Protein AF-A0A3M3G0C5-F1 (afdb_monomer_lite)

InterPro domains:
  IPR012336 Thioredoxin-like fold [PF13098] (58-101)
  IPR036249 Thioredoxin-like superfamily [SSF52833] (33-110)

Secondary structure (DSSP, 8-state):
----------PPPPP------TT----TTS-SS-HHHHHHHHHHHHHHHHTTTT-EES--S-SSEEEEEE-TT-HHHHHHHHHHHHHTTTSEEEEEE--SSSHHHHHHHHHHHH-

pLDDT: mean 83.09, std 19.88, range [35.06, 98.06]

Organism: Pseudomonas savastanoi pv. glycinea (NCBI:txid318)

Structure (mmCIF, N/CA/C/O backbone):
data_AF-A0A3M3G0C5-F1
#
_entry.id   AF-A0A3M3G0C5-F1
#
loop_
_atom_site.group_PDB
_atom_site.id
_atom_site.type_symbol
_atom_site.label_atom_id
_atom_site.label_alt_id
_atom_site.label_comp_id
_atom_site.label_asym_id
_atom_site.label_entity_id
_atom_site.label_seq_id
_atom_site.pdbx_PDB_ins_code
_atom_site.Cartn_x
_atom_site.Cartn_y
_atom_site.Cartn_z
_atom_site.occupancy
_atom_site.B_iso_or_equiv
_atom_site.auth_seq_id
_atom_site.auth_comp_id
_atom_site.auth_asym_id
_atom_site.auth_atom_id
_atom_site.pdbx_PDB_model_num
ATOM 1 N N . PRO A 1 1 ? 86.469 -28.648 -9.420 1.00 37.12 1 PRO A N 1
ATOM 2 C CA . PRO A 1 1 ? 85.648 -27.423 -9.231 1.00 37.12 1 PRO A CA 1
ATOM 3 C C . PRO A 1 1 ? 84.226 -27.808 -8.781 1.00 37.12 1 PRO A C 1
ATOM 5 O O . PRO A 1 1 ? 83.648 -28.704 -9.379 1.00 37.12 1 PRO A O 1
ATOM 8 N N . LYS A 1 2 ? 83.766 -27.224 -7.664 1.00 35.06 2 LYS A N 1
ATOM 9 C CA . LYS A 1 2 ? 82.508 -27.462 -6.906 1.00 35.06 2 LYS A CA 1
ATOM 10 C C . LYS A 1 2 ? 81.218 -27.101 -7.709 1.00 35.06 2 LYS A C 1
ATOM 12 O O . LYS A 1 2 ? 81.383 -26.481 -8.754 1.00 35.06 2 LYS A O 1
ATOM 17 N N . PRO A 1 3 ? 79.993 -27.154 -7.126 1.00 52.81 3 PRO A N 1
ATOM 18 C CA . PRO A 1 3 ? 79.207 -28.249 -6.502 1.00 52.81 3 PRO A CA 1
ATOM 19 C C . PRO A 1 3 ? 77.711 -28.202 -6.968 1.00 52.81 3 PRO A C 1
ATOM 21 O O . PRO A 1 3 ? 77.397 -27.390 -7.820 1.00 52.81 3 PRO A O 1
ATOM 24 N N . ASP A 1 4 ? 76.798 -29.025 -6.419 1.00 36.88 4 ASP A N 1
ATOM 25 C CA . ASP A 1 4 ? 75.402 -28.667 -6.004 1.00 36.88 4 ASP A CA 1
ATOM 26 C C . ASP A 1 4 ? 74.630 -29.956 -5.634 1.00 36.88 4 ASP A C 1
ATOM 28 O O . ASP A 1 4 ? 74.510 -30.871 -6.442 1.00 36.88 4 ASP A O 1
ATOM 32 N N . LEU A 1 5 ? 74.379 -30.262 -4.358 1.00 42.97 5 LEU A N 1
ATOM 33 C CA . LEU A 1 5 ? 73.340 -29.776 -3.431 1.00 42.97 5 LEU A CA 1
ATOM 34 C C . LEU A 1 5 ? 71.914 -30.289 -3.731 1.00 42.97 5 LEU A C 1
ATOM 36 O O . LEU A 1 5 ? 71.348 -30.138 -4.805 1.00 42.97 5 LEU A O 1
ATOM 40 N N . ALA A 1 6 ? 71.367 -30.939 -2.705 1.00 45.69 6 ALA A N 1
ATOM 41 C CA . ALA A 1 6 ? 70.144 -31.725 -2.659 1.00 45.69 6 ALA A CA 1
ATOM 42 C C . ALA A 1 6 ? 68.844 -30.941 -2.900 1.00 45.69 6 ALA A C 1
ATOM 44 O O . ALA A 1 6 ? 68.738 -29.768 -2.545 1.00 45.69 6 ALA A O 1
ATOM 45 N N . LYS A 1 7 ? 67.776 -31.653 -3.293 1.00 41.28 7 LYS A N 1
ATOM 46 C CA . LYS A 1 7 ? 66.419 -31.248 -2.904 1.00 41.28 7 LYS A CA 1
ATOM 47 C C . LYS A 1 7 ? 65.489 -32.439 -2.662 1.00 41.28 7 LYS A C 1
ATOM 49 O O . LYS A 1 7 ? 65.156 -33.198 -3.563 1.00 41.28 7 LYS A O 1
ATOM 54 N N . ARG A 1 8 ? 65.119 -32.580 -1.386 1.00 39.62 8 ARG A N 1
ATOM 55 C CA . ARG A 1 8 ? 64.080 -33.462 -0.842 1.00 39.62 8 ARG A CA 1
ATOM 56 C C . ARG A 1 8 ? 62.690 -33.002 -1.298 1.00 39.62 8 ARG A C 1
ATOM 58 O O . ARG A 1 8 ? 62.448 -31.805 -1.427 1.00 39.62 8 ARG A O 1
ATOM 65 N N . SER A 1 9 ? 61.797 -33.972 -1.470 1.00 40.22 9 SER A N 1
ATOM 66 C CA . SER A 1 9 ? 60.370 -33.819 -1.761 1.00 40.22 9 SER A CA 1
ATOM 67 C C . SER A 1 9 ? 59.621 -33.008 -0.697 1.00 40.22 9 SER A C 1
ATOM 69 O O . SER A 1 9 ? 59.866 -33.178 0.498 1.00 40.22 9 SER A O 1
ATOM 71 N N . ALA A 1 10 ? 58.651 -32.202 -1.132 1.00 47.53 10 ALA A N 1
ATOM 72 C CA . ALA A 1 10 ? 57.596 -31.631 -0.294 1.00 47.53 10 ALA A CA 1
ATOM 73 C C . ALA A 1 10 ? 56.221 -32.040 -0.872 1.00 47.53 10 ALA A C 1
ATOM 75 O O . ALA A 1 10 ? 56.069 -31.999 -2.096 1.00 47.53 10 ALA A O 1
ATOM 76 N N . PRO A 1 11 ? 55.231 -32.440 -0.050 1.00 44.25 11 PRO A N 1
ATOM 77 C CA . PRO A 1 11 ? 53.860 -32.650 -0.510 1.00 44.25 11 PRO A CA 1
ATOM 78 C C . PRO A 1 11 ? 53.171 -31.312 -0.823 1.00 44.25 11 PRO A C 1
ATOM 80 O O . PRO A 1 11 ? 53.408 -30.309 -0.149 1.00 44.25 11 PRO A O 1
ATOM 83 N N . ALA A 1 12 ? 52.326 -31.313 -1.85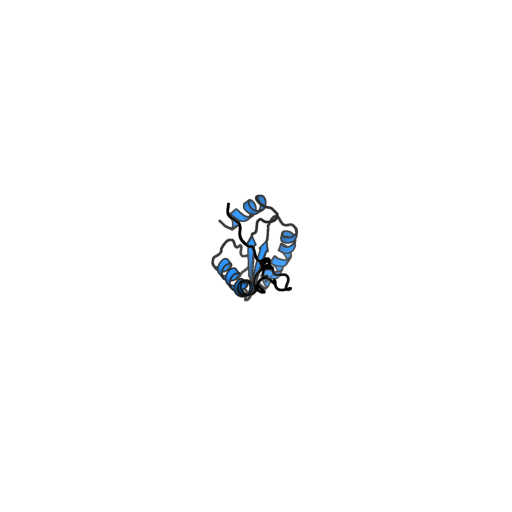4 1.00 51.19 12 ALA A N 1
ATOM 84 C CA . ALA A 1 12 ? 51.557 -30.159 -2.320 1.00 51.19 12 ALA A CA 1
ATOM 85 C C . ALA A 1 12 ? 50.556 -29.643 -1.258 1.00 51.19 12 ALA A C 1
ATOM 87 O O . ALA A 1 12 ? 50.077 -30.432 -0.439 1.00 51.19 12 ALA A O 1
ATOM 88 N N . PRO A 1 13 ? 50.212 -28.339 -1.264 1.00 44.91 13 PRO A N 1
ATOM 89 C CA . PRO A 1 13 ? 49.255 -27.773 -0.322 1.00 44.91 13 PRO A CA 1
ATOM 90 C C . PRO A 1 13 ? 47.841 -28.281 -0.628 1.00 44.91 13 PRO A C 1
ATOM 92 O O . PRO A 1 13 ? 47.399 -28.282 -1.775 1.00 44.91 13 PRO A O 1
ATOM 95 N N . ILE A 1 14 ? 47.134 -28.705 0.418 1.00 47.19 14 ILE A N 1
ATOM 96 C CA . ILE A 1 14 ? 45.714 -29.060 0.367 1.00 47.19 14 ILE A CA 1
ATOM 97 C C . ILE A 1 14 ? 44.945 -27.773 0.057 1.00 47.19 14 ILE A C 1
ATOM 99 O O . ILE A 1 14 ? 45.023 -26.805 0.814 1.00 47.19 14 ILE A O 1
ATOM 103 N N . ALA A 1 15 ? 44.250 -27.748 -1.078 1.00 50.12 15 ALA A N 1
ATOM 104 C CA . ALA A 1 15 ? 43.368 -26.653 -1.445 1.00 50.12 15 ALA A CA 1
ATOM 105 C C . ALA A 1 15 ? 42.246 -26.536 -0.405 1.00 50.12 15 ALA A C 1
ATOM 107 O O . ALA A 1 15 ? 41.538 -27.503 -0.127 1.00 50.12 15 ALA A O 1
ATOM 108 N N . SER A 1 16 ? 42.099 -25.352 0.182 1.00 52.19 16 SER A N 1
ATOM 109 C CA . SER A 1 16 ? 40.985 -25.020 1.061 1.00 52.19 16 SER A CA 1
ATOM 110 C C . SER A 1 16 ? 39.693 -25.010 0.243 1.00 52.19 16 SER A C 1
ATOM 112 O O . SER A 1 16 ? 39.458 -24.077 -0.525 1.00 52.19 16 SER A O 1
ATOM 114 N N . GLU A 1 17 ? 38.853 -26.033 0.388 1.00 54.19 17 GLU A N 1
ATOM 115 C CA . GLU A 1 17 ? 37.468 -25.962 -0.081 1.00 54.19 17 GLU A CA 1
ATOM 116 C C . GLU A 1 17 ? 36.753 -24.780 0.600 1.00 54.19 17 GLU A C 1
ATOM 118 O O . GLU A 1 17 ? 36.975 -24.531 1.795 1.00 54.19 17 GLU A O 1
ATOM 123 N N . PRO A 1 18 ? 35.887 -24.035 -0.111 1.00 47.84 18 PRO A N 1
ATOM 124 C CA . PRO A 1 18 ? 35.058 -23.023 0.519 1.00 47.84 18 PRO A CA 1
ATOM 125 C C . PRO A 1 18 ? 34.134 -23.713 1.525 1.00 47.84 18 PRO A C 1
ATOM 127 O O . PRO A 1 18 ? 33.212 -24.433 1.148 1.00 47.84 18 PRO A O 1
ATOM 130 N N . ARG A 1 19 ? 34.365 -23.488 2.822 1.00 51.81 19 ARG A N 1
ATOM 131 C CA . ARG A 1 19 ? 33.378 -23.804 3.856 1.00 51.81 19 ARG A CA 1
ATOM 132 C C . ARG A 1 19 ? 32.174 -22.898 3.624 1.00 51.81 19 ARG A C 1
ATOM 134 O O . ARG A 1 19 ? 32.165 -21.760 4.086 1.00 51.81 19 ARG A O 1
ATOM 141 N N . GLN A 1 20 ? 31.181 -23.390 2.889 1.00 52.78 20 GLN A N 1
ATOM 142 C CA . GLN A 1 20 ? 29.855 -22.787 2.887 1.00 52.78 20 GLN A CA 1
ATOM 143 C C . GLN A 1 20 ? 29.362 -22.788 4.334 1.00 52.78 20 GLN A C 1
ATOM 145 O O . GLN A 1 20 ? 29.209 -23.836 4.964 1.00 52.78 20 GLN A O 1
ATOM 150 N N . SER A 1 21 ? 29.232 -21.589 4.895 1.00 51.28 21 SER A N 1
ATOM 151 C CA . SER A 1 21 ? 28.745 -21.399 6.251 1.00 51.28 21 SER A CA 1
ATOM 152 C C . SER A 1 21 ? 27.275 -21.814 6.279 1.00 51.28 21 SER A C 1
ATOM 154 O O . SER A 1 21 ? 26.492 -21.376 5.442 1.00 51.28 21 SER A O 1
ATOM 156 N N . ALA A 1 22 ? 26.877 -22.638 7.248 1.00 53.88 22 ALA A N 1
ATOM 157 C CA . ALA A 1 22 ? 25.506 -23.139 7.403 1.00 53.88 22 ALA A CA 1
ATOM 158 C C . ALA A 1 22 ? 24.448 -22.040 7.684 1.00 53.88 22 ALA A C 1
ATOM 160 O O . ALA A 1 22 ? 23.292 -22.352 7.954 1.00 53.88 22 ALA A O 1
ATOM 161 N N . ALA A 1 23 ? 24.836 -20.763 7.629 1.00 57.31 23 ALA A N 1
ATOM 162 C CA . ALA A 1 23 ? 23.966 -19.602 7.774 1.00 57.31 23 ALA A CA 1
ATOM 163 C C . ALA A 1 23 ? 23.226 -19.212 6.476 1.00 57.31 23 ALA A C 1
ATOM 165 O O . ALA A 1 23 ? 22.280 -18.435 6.549 1.00 57.31 23 ALA A O 1
ATOM 166 N N . ASP A 1 24 ? 23.612 -19.759 5.317 1.00 56.47 24 ASP A N 1
ATOM 167 C CA . ASP A 1 24 ? 23.056 -19.362 4.010 1.00 56.47 24 ASP A CA 1
ATOM 168 C C . ASP A 1 24 ? 21.937 -20.279 3.482 1.00 56.47 24 ASP A C 1
ATOM 170 O O . ASP A 1 24 ? 21.485 -20.128 2.345 1.00 56.47 24 ASP A O 1
ATOM 174 N N . VAL A 1 25 ? 21.439 -21.226 4.284 1.00 60.53 25 VAL A N 1
ATOM 175 C CA . VAL A 1 25 ? 20.266 -22.017 3.885 1.00 60.53 25 VAL A CA 1
ATOM 176 C C . VAL A 1 25 ? 19.014 -21.182 4.138 1.00 60.53 25 VAL A C 1
ATOM 178 O O . VAL A 1 25 ? 18.485 -21.140 5.251 1.00 60.53 25 VAL A O 1
ATOM 181 N N . ALA A 1 26 ? 18.551 -20.488 3.096 1.00 62.50 26 ALA A N 1
ATOM 182 C CA . ALA A 1 26 ? 17.254 -19.824 3.108 1.00 62.50 26 ALA A CA 1
ATOM 183 C C . ALA A 1 26 ? 16.171 -20.837 3.537 1.00 62.50 26 ALA A C 1
ATOM 185 O O . ALA A 1 26 ? 16.147 -21.956 3.018 1.00 62.50 26 ALA A O 1
ATOM 186 N N . PRO A 1 27 ? 15.302 -20.500 4.504 1.00 62.69 27 PRO A N 1
ATOM 187 C CA . PRO A 1 27 ? 14.244 -21.408 4.920 1.00 62.69 27 PRO A CA 1
ATOM 188 C C . PRO A 1 27 ? 13.300 -21.715 3.746 1.00 62.69 27 PRO A C 1
ATOM 190 O O . PRO A 1 27 ? 12.946 -20.823 2.979 1.00 62.69 27 PRO A O 1
ATOM 193 N N . ASP A 1 28 ? 12.863 -22.973 3.640 1.00 70.31 28 ASP A N 1
ATOM 194 C CA . ASP A 1 28 ? 11.925 -23.488 2.621 1.00 70.31 28 ASP A CA 1
ATOM 195 C C . ASP A 1 28 ? 10.473 -23.006 2.840 1.00 70.31 28 ASP A C 1
ATOM 197 O O . ASP A 1 28 ? 9.500 -23.741 2.722 1.00 70.31 28 ASP A O 1
ATOM 201 N N . ASP A 1 29 ? 10.309 -21.756 3.263 1.00 77.31 29 ASP A N 1
ATOM 202 C CA . ASP A 1 29 ? 9.011 -21.117 3.481 1.00 77.31 29 ASP A CA 1
ATOM 203 C C . ASP A 1 29 ? 8.689 -20.076 2.402 1.00 77.31 29 ASP A C 1
ATOM 205 O O . ASP A 1 29 ? 7.739 -19.303 2.537 1.00 77.31 29 ASP A O 1
ATOM 209 N N . GLY A 1 30 ? 9.474 -20.063 1.320 1.00 81.69 30 GLY A N 1
ATOM 210 C CA . GLY A 1 30 ? 9.288 -19.187 0.166 1.00 81.69 30 GLY A CA 1
ATOM 211 C C . GLY A 1 30 ? 9.681 -17.727 0.409 1.00 81.69 30 GLY A C 1
ATOM 212 O O . GLY A 1 30 ? 9.513 -16.900 -0.488 1.00 81.69 30 GLY A O 1
ATOM 213 N N . TRP A 1 31 ? 10.217 -17.386 1.586 1.00 82.88 31 TRP A N 1
ATOM 214 C CA . TRP A 1 31 ? 10.698 -16.039 1.873 1.00 82.88 31 TRP A CA 1
ATOM 215 C C . TRP A 1 31 ? 12.193 -15.903 1.602 1.00 82.88 31 TRP A C 1
ATOM 217 O O . TRP A 1 31 ? 13.022 -16.600 2.177 1.00 82.88 31 TRP A O 1
ATOM 227 N N . THR A 1 32 ? 12.553 -14.887 0.823 1.00 85.75 32 THR A N 1
ATOM 228 C CA . THR A 1 32 ? 13.951 -14.486 0.599 1.00 85.75 32 THR A CA 1
ATOM 229 C C . THR A 1 32 ? 14.563 -13.719 1.779 1.00 85.75 32 THR A C 1
ATOM 231 O O . THR A 1 32 ? 15.747 -13.396 1.756 1.00 85.75 32 THR A O 1
ATOM 234 N N . LEU A 1 33 ? 13.774 -13.408 2.817 1.00 84.75 33 LEU A N 1
ATOM 235 C CA . LEU A 1 33 ? 14.203 -12.626 3.980 1.00 84.75 33 LEU A CA 1
ATOM 236 C C . LEU A 1 33 ? 14.584 -13.520 5.179 1.00 84.75 33 LEU A C 1
ATOM 238 O O . LEU A 1 33 ? 13.817 -14.433 5.519 1.00 84.75 33 LEU A O 1
ATOM 242 N N . PRO A 1 34 ? 15.680 -13.203 5.907 1.00 90.12 34 PRO A N 1
ATOM 243 C CA . PRO A 1 34 ? 16.032 -13.876 7.159 1.00 90.12 34 PRO A CA 1
ATOM 244 C C . PRO A 1 34 ? 14.882 -13.865 8.176 1.00 90.12 34 PRO A C 1
ATOM 246 O O . PRO A 1 34 ? 14.077 -12.924 8.216 1.00 90.12 34 PRO A O 1
ATOM 249 N N . ARG A 1 35 ? 14.793 -14.903 9.017 1.00 88.81 35 ARG A N 1
ATOM 250 C CA . ARG A 1 35 ? 13.698 -15.068 9.998 1.00 88.81 35 ARG A CA 1
ATOM 251 C C . ARG A 1 35 ? 13.616 -13.890 10.966 1.00 88.81 35 ARG A C 1
ATOM 253 O O . ARG A 1 35 ? 12.524 -13.422 11.278 1.00 88.81 35 ARG A O 1
ATOM 260 N N . GLU A 1 36 ? 14.762 -13.374 11.379 1.00 90.12 36 GLU A N 1
ATOM 261 C CA . GLU A 1 36 ? 14.914 -12.253 12.305 1.00 90.12 36 GLU A CA 1
ATOM 262 C C . GLU A 1 36 ? 14.333 -10.974 11.693 1.00 90.12 36 GLU A C 1
ATOM 264 O O . GLU A 1 36 ? 13.630 -10.210 12.354 1.00 90.12 36 GLU A O 1
ATOM 269 N N . VAL A 1 37 ? 14.554 -10.768 10.391 1.00 89.44 37 VAL A N 1
ATOM 270 C CA . VAL A 1 37 ? 13.979 -9.634 9.660 1.00 89.44 37 VAL A CA 1
ATOM 271 C C . VAL A 1 37 ? 12.463 -9.783 9.576 1.00 89.44 37 VAL A C 1
ATOM 273 O O . VAL A 1 37 ? 11.746 -8.826 9.882 1.00 89.44 37 VAL A O 1
ATOM 276 N N . ARG A 1 38 ? 11.969 -10.978 9.232 1.00 89.88 38 ARG A N 1
ATOM 277 C CA . ARG A 1 38 ? 10.530 -11.263 9.120 1.00 89.88 38 ARG A CA 1
ATOM 278 C C . ARG A 1 38 ? 9.782 -11.083 10.435 1.00 89.88 38 ARG A C 1
ATOM 280 O O . ARG A 1 38 ? 8.708 -10.491 10.426 1.00 89.88 38 ARG A O 1
ATOM 287 N N . ALA A 1 39 ? 10.369 -11.497 11.556 1.00 92.00 39 ALA A N 1
ATOM 288 C CA . ALA A 1 39 ? 9.776 -11.314 12.882 1.00 92.00 39 ALA A CA 1
ATOM 289 C C . ALA A 1 39 ? 9.505 -9.832 13.207 1.00 92.00 39 ALA A C 1
ATOM 291 O O . ALA A 1 39 ? 8.532 -9.508 13.880 1.00 92.00 39 ALA A O 1
ATOM 292 N N . THR A 1 40 ? 10.334 -8.921 12.686 1.00 94.62 40 THR A N 1
ATOM 293 C CA . THR A 1 40 ? 10.178 -7.470 12.899 1.00 94.62 40 THR A CA 1
ATOM 294 C C . THR A 1 40 ? 9.298 -6.769 11.862 1.00 94.62 40 THR A C 1
ATOM 296 O O . THR A 1 40 ? 8.976 -5.591 12.033 1.00 94.62 40 THR A O 1
ATOM 299 N N . LEU A 1 41 ? 8.918 -7.449 10.775 1.00 92.50 41 LEU A N 1
ATOM 300 C CA . LEU A 1 41 ? 8.227 -6.830 9.643 1.00 92.50 41 LEU A CA 1
ATOM 301 C C . LEU A 1 41 ? 6.874 -6.202 10.026 1.00 92.50 41 LEU A C 1
ATOM 303 O O . LEU A 1 41 ? 6.673 -5.044 9.660 1.00 92.50 41 LEU A O 1
ATOM 307 N N . PRO A 1 42 ? 5.985 -6.860 10.803 1.00 93.06 42 PRO A N 1
ATOM 308 C CA . PRO A 1 42 ? 4.705 -6.258 11.182 1.00 93.06 42 PRO A CA 1
ATOM 309 C C . PRO A 1 42 ? 4.868 -4.913 11.899 1.00 93.06 42 PRO A C 1
ATOM 311 O O . PRO A 1 42 ? 4.178 -3.950 11.567 1.00 93.06 42 PRO A O 1
ATOM 314 N N . GLN A 1 43 ? 5.836 -4.816 12.817 1.00 95.75 43 GLN A N 1
ATOM 315 C CA . GLN A 1 43 ? 6.105 -3.575 13.542 1.00 95.75 43 GLN A CA 1
ATOM 316 C C . GLN A 1 43 ? 6.656 -2.483 12.619 1.00 95.75 43 GLN A C 1
ATOM 318 O O . GLN A 1 43 ? 6.286 -1.319 12.746 1.00 95.75 43 GLN A O 1
ATOM 323 N N . LYS A 1 44 ? 7.532 -2.838 11.671 1.00 95.00 44 LYS A N 1
ATOM 324 C CA . LYS A 1 44 ? 8.079 -1.877 10.701 1.00 95.00 44 LYS A CA 1
ATOM 325 C C . LYS A 1 44 ? 6.992 -1.306 9.793 1.00 95.00 44 LYS A C 1
ATOM 327 O O . LYS A 1 44 ? 6.971 -0.096 9.586 1.00 95.00 44 LYS A O 1
ATOM 332 N N . LEU A 1 45 ? 6.092 -2.156 9.297 1.00 95.75 45 LEU A N 1
ATOM 333 C CA . LEU A 1 45 ? 4.954 -1.728 8.479 1.00 95.75 45 LEU A CA 1
ATOM 334 C C . LEU A 1 45 ? 4.021 -0.813 9.272 1.00 95.75 45 LEU A C 1
ATOM 336 O O . LEU A 1 45 ? 3.664 0.256 8.785 1.00 95.75 45 LEU A O 1
ATOM 340 N N . HIS A 1 46 ? 3.711 -1.183 10.516 1.00 95.69 46 HIS A N 1
ATOM 341 C CA . HIS A 1 46 ? 2.908 -0.346 11.401 1.00 95.69 46 HIS A CA 1
ATOM 342 C C . HIS A 1 46 ? 3.547 1.023 11.641 1.00 95.69 46 HIS A C 1
ATOM 344 O O . HIS A 1 46 ? 2.915 2.045 11.403 1.00 95.69 46 HIS A O 1
ATOM 350 N N . ASN A 1 47 ? 4.831 1.060 11.999 1.00 96.50 47 ASN A N 1
ATOM 351 C CA . ASN A 1 47 ? 5.543 2.316 12.225 1.00 96.50 47 ASN A CA 1
ATOM 352 C C . ASN A 1 47 ? 5.597 3.200 10.966 1.00 96.50 47 ASN A C 1
ATOM 354 O O . ASN A 1 47 ? 5.572 4.424 11.081 1.00 96.50 47 ASN A O 1
ATOM 358 N N . ALA A 1 48 ? 5.711 2.608 9.774 1.00 94.81 48 ALA A N 1
ATOM 359 C CA . ALA A 1 48 ? 5.691 3.357 8.519 1.00 94.81 48 ALA A CA 1
ATOM 360 C C . ALA A 1 48 ? 4.301 3.949 8.232 1.00 94.81 48 ALA A C 1
ATOM 362 O O . ALA A 1 48 ? 4.211 5.124 7.877 1.00 94.81 48 ALA A O 1
ATOM 363 N N . ALA A 1 49 ? 3.238 3.170 8.456 1.00 94.62 49 ALA A N 1
ATOM 364 C CA . ALA A 1 49 ? 1.851 3.600 8.289 1.00 94.62 49 ALA A CA 1
ATOM 365 C C . ALA A 1 49 ? 1.440 4.705 9.278 1.00 94.62 49 ALA A C 1
ATOM 367 O O . ALA A 1 49 ? 0.826 5.691 8.874 1.00 94.62 49 ALA A O 1
ATOM 368 N N . GLU A 1 50 ? 1.833 4.592 10.550 1.00 94.44 50 GLU A N 1
ATOM 369 C CA . GLU A 1 50 ? 1.591 5.627 11.571 1.00 94.44 50 GLU A CA 1
ATOM 370 C C . GLU A 1 50 ? 2.255 6.956 11.201 1.00 94.44 50 GLU A C 1
ATOM 372 O O . GLU A 1 50 ? 1.693 8.032 11.380 1.00 94.44 50 GLU A O 1
ATOM 377 N N . ARG A 1 51 ? 3.456 6.883 10.621 1.00 94.31 51 ARG A N 1
ATOM 378 C CA . ARG A 1 51 ? 4.226 8.054 10.186 1.00 94.31 51 ARG A CA 1
ATOM 379 C C . ARG A 1 51 ? 3.839 8.556 8.792 1.00 94.31 51 ARG A C 1
ATOM 381 O O . ARG A 1 51 ? 4.506 9.457 8.289 1.00 94.31 51 ARG A O 1
ATOM 388 N N . LYS A 1 52 ? 2.818 7.960 8.166 1.00 90.50 52 LYS A N 1
ATOM 389 C CA . LYS A 1 52 ? 2.362 8.253 6.798 1.00 90.50 52 LYS A CA 1
ATOM 390 C C . LYS A 1 52 ? 3.484 8.235 5.758 1.00 90.50 52 LYS A C 1
ATOM 392 O O . LYS A 1 52 ? 3.501 9.019 4.812 1.00 90.50 52 LYS A O 1
ATOM 397 N N . LEU A 1 53 ? 4.455 7.340 5.938 1.00 90.94 53 LEU A N 1
ATOM 398 C CA . LEU A 1 53 ? 5.606 7.242 5.046 1.00 90.94 53 LEU A CA 1
ATOM 399 C C . LEU A 1 53 ? 5.220 6.496 3.775 1.00 90.94 53 LEU A C 1
ATOM 401 O O . LEU A 1 53 ? 5.264 5.267 3.738 1.00 90.94 53 LEU A O 1
ATOM 405 N N . PHE A 1 54 ? 4.899 7.262 2.733 1.00 90.69 54 PHE A N 1
ATOM 406 C CA . PHE A 1 54 ? 4.518 6.739 1.421 1.00 90.69 54 PHE A CA 1
ATOM 407 C C . PHE A 1 54 ? 3.320 5.785 1.502 1.00 90.69 54 PHE A C 1
ATOM 409 O O . PHE A 1 54 ? 3.325 4.709 0.907 1.00 90.69 54 PHE A O 1
ATOM 416 N N . THR A 1 55 ? 2.305 6.168 2.274 1.00 94.06 55 THR A N 1
ATOM 417 C CA . THR A 1 55 ? 1.096 5.365 2.471 1.00 94.06 55 THR A CA 1
ATOM 418 C C . THR A 1 55 ? -0.154 6.140 2.114 1.00 94.06 55 THR A C 1
ATOM 420 O O . THR A 1 55 ? -0.251 7.327 2.412 1.00 94.06 55 THR A O 1
ATOM 423 N N . VAL A 1 56 ? -1.140 5.427 1.585 1.00 93.56 56 VAL A N 1
ATOM 424 C CA . VAL A 1 56 ? -2.507 5.909 1.393 1.00 93.56 56 VAL A CA 1
ATOM 425 C C . VAL A 1 56 ? -3.430 5.074 2.273 1.00 93.56 56 VAL A C 1
ATOM 427 O O . VAL A 1 56 ? -3.430 3.844 2.180 1.00 93.56 56 VAL A O 1
ATOM 430 N N . ASP A 1 57 ? -4.218 5.729 3.120 1.00 94.06 57 ASP A N 1
ATOM 431 C CA . ASP A 1 57 ? -5.242 5.050 3.912 1.00 94.06 57 ASP A CA 1
ATOM 432 C C . ASP A 1 57 ? -6.510 4.881 3.069 1.00 94.06 57 ASP A C 1
ATOM 434 O O . ASP A 1 57 ? -7.058 5.854 2.556 1.00 94.06 57 ASP A O 1
ATOM 438 N N . TYR A 1 58 ? -6.992 3.648 2.945 1.00 92.50 58 TYR A N 1
ATOM 439 C CA . TYR A 1 58 ? -8.298 3.338 2.354 1.00 92.50 58 TYR A CA 1
ATOM 440 C C . TYR A 1 58 ? -9.410 3.340 3.409 1.00 92.50 58 TYR A C 1
ATOM 442 O O . TYR A 1 58 ? -10.538 3.728 3.120 1.00 92.50 58 TYR A O 1
ATOM 450 N N . SER A 1 59 ? -9.096 2.923 4.638 1.00 96.06 59 SER A N 1
ATOM 451 C CA . SER A 1 59 ? -10.032 2.903 5.766 1.00 96.06 59 SER A CA 1
ATOM 452 C C . SER A 1 59 ? -9.314 2.999 7.110 1.00 96.06 59 SER A C 1
ATOM 454 O O . SER A 1 59 ? -8.112 2.744 7.215 1.00 96.06 59 SER A O 1
ATOM 456 N N . SER A 1 60 ? -10.059 3.367 8.153 1.00 95.31 60 SER A N 1
ATOM 457 C CA . SER A 1 60 ? -9.558 3.508 9.522 1.00 95.31 60 SER A CA 1
ATOM 458 C C . SER A 1 60 ? -10.642 3.169 10.559 1.00 95.31 60 SER A C 1
ATOM 460 O O . SER A 1 60 ? -11.820 3.068 10.226 1.00 95.31 60 SER A O 1
ATOM 462 N N . GLY A 1 61 ? -10.252 2.993 11.828 1.00 96.25 61 GLY A N 1
ATOM 463 C CA . GLY A 1 61 ? -11.175 2.736 12.947 1.00 96.25 61 GLY A CA 1
ATOM 464 C C . GLY A 1 61 ? -11.430 1.260 13.285 1.00 96.25 61 GLY A C 1
ATOM 465 O O . GLY A 1 61 ? -12.184 0.966 14.210 1.00 96.25 61 GLY A O 1
ATOM 466 N N . HIS A 1 62 ? -10.782 0.321 12.597 1.00 97.19 62 HIS A N 1
ATOM 467 C CA . HIS A 1 62 ? -10.904 -1.116 12.847 1.00 97.19 62 HIS A CA 1
ATOM 468 C C . HIS A 1 62 ? -9.811 -1.646 13.784 1.00 97.19 62 HIS A C 1
ATOM 470 O O . HIS A 1 62 ? -8.730 -1.074 13.917 1.00 97.19 62 HIS A O 1
ATOM 476 N N . ALA A 1 63 ? -10.065 -2.810 14.387 1.00 96.25 63 ALA A N 1
ATOM 477 C CA . ALA A 1 63 ? -9.134 -3.462 15.313 1.00 96.25 63 ALA A CA 1
ATOM 478 C C . ALA A 1 63 ? -7.903 -4.096 14.636 1.00 96.25 63 ALA A C 1
ATOM 480 O O . ALA A 1 63 ? -6.941 -4.458 15.311 1.00 96.25 63 ALA A O 1
ATOM 481 N N . ARG A 1 64 ? -7.942 -4.302 13.314 1.00 96.44 64 ARG A N 1
ATOM 482 C CA . ARG A 1 64 ? -6.885 -4.977 12.549 1.00 96.44 64 ARG A CA 1
ATOM 483 C C . ARG A 1 64 ? -6.568 -4.198 11.285 1.00 96.44 64 ARG A C 1
ATOM 485 O O . ARG A 1 64 ? -7.465 -3.605 10.692 1.00 96.44 64 ARG A O 1
ATOM 492 N N . THR A 1 65 ? -5.313 -4.277 10.855 1.00 97.25 65 THR A N 1
ATOM 493 C CA . THR A 1 65 ? -4.812 -3.565 9.677 1.00 97.25 65 THR A CA 1
ATOM 494 C C . THR A 1 65 ? -4.280 -4.543 8.639 1.00 97.25 65 THR A C 1
ATOM 496 O O . THR A 1 65 ? -3.516 -5.452 8.966 1.00 97.25 65 THR A O 1
ATOM 499 N N . LEU A 1 66 ? -4.676 -4.338 7.387 1.00 97.25 66 LEU A N 1
ATOM 500 C CA . LEU A 1 66 ? -4.140 -4.999 6.209 1.00 97.25 66 LEU A CA 1
ATOM 501 C C . LEU A 1 66 ? -3.200 -4.028 5.484 1.00 97.25 66 LEU A C 1
ATOM 503 O O . LEU A 1 66 ? -3.631 -2.977 5.012 1.00 97.25 66 LEU A O 1
ATOM 507 N N . TYR A 1 67 ? -1.924 -4.398 5.383 1.00 97.38 67 TYR A N 1
ATOM 508 C CA . TYR A 1 67 ? -0.928 -3.652 4.614 1.00 97.38 67 TYR A CA 1
ATOM 509 C C . TYR A 1 67 ? -0.827 -4.220 3.201 1.00 97.38 67 TYR A C 1
ATOM 511 O O . TYR A 1 67 ? -0.598 -5.419 3.031 1.00 97.38 67 TYR A O 1
ATOM 519 N N . VAL A 1 68 ? -0.974 -3.364 2.193 1.00 97.12 68 VAL A N 1
ATOM 520 C CA . VAL A 1 68 ? -1.012 -3.775 0.786 1.00 97.12 68 VAL A CA 1
ATOM 521 C C . VAL A 1 68 ? 0.055 -3.031 0.003 1.00 97.12 68 VAL A C 1
ATOM 523 O O . VAL A 1 68 ? 0.043 -1.810 -0.043 1.00 97.12 68 VAL A O 1
ATOM 526 N N . PHE A 1 69 ? 0.947 -3.756 -0.664 1.00 96.38 69 PHE A N 1
ATOM 527 C CA . PHE A 1 69 ? 1.860 -3.167 -1.642 1.00 96.38 69 PHE A CA 1
ATOM 528 C C . PHE A 1 69 ? 1.203 -3.231 -3.018 1.00 96.38 69 PHE A C 1
ATOM 530 O O . PHE A 1 69 ? 0.921 -4.326 -3.504 1.00 96.38 69 PHE A O 1
ATOM 537 N N . SER A 1 70 ? 0.928 -2.079 -3.629 1.00 96.88 70 SER A N 1
ATOM 538 C CA . SER A 1 70 ? 0.169 -2.015 -4.882 1.00 96.88 70 SER A CA 1
ATOM 539 C C . SER A 1 70 ? 0.797 -1.047 -5.874 1.00 96.88 70 SER A C 1
ATOM 541 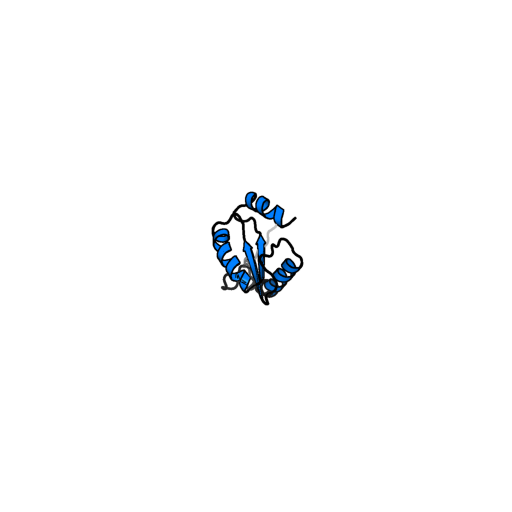O O . SER A 1 70 ? 1.177 0.064 -5.515 1.00 96.88 70 SER A O 1
ATOM 543 N N . ASP A 1 71 ? 0.892 -1.467 -7.131 1.00 97.38 71 ASP A N 1
ATOM 544 C CA . ASP A 1 71 ? 1.260 -0.591 -8.237 1.00 97.38 71 ASP A CA 1
ATOM 545 C C . ASP A 1 71 ? -0.013 -0.177 -8.995 1.00 97.38 71 ASP A C 1
ATOM 547 O O . ASP A 1 71 ? -0.728 -1.058 -9.478 1.00 97.38 71 ASP A O 1
ATOM 551 N N . PRO A 1 72 ? -0.312 1.124 -9.170 1.00 95.44 72 PRO A N 1
ATOM 552 C CA . PRO A 1 72 ? -1.505 1.559 -9.900 1.00 95.44 72 PRO A CA 1
ATOM 553 C C . PRO A 1 72 ? -1.491 1.173 -11.388 1.00 95.44 72 PRO A C 1
ATOM 555 O O . PRO A 1 72 ? -2.540 1.127 -12.019 1.00 95.44 72 PRO A O 1
ATOM 558 N N . GLY A 1 73 ? -0.327 0.889 -11.973 1.00 96.56 73 GLY A N 1
ATOM 559 C CA . GLY A 1 73 ? -0.160 0.384 -13.335 1.00 96.56 73 GLY A CA 1
ATOM 560 C C . GLY A 1 73 ? -0.197 -1.144 -13.452 1.00 96.56 73 GLY A C 1
ATOM 561 O O . GLY A 1 73 ? -0.063 -1.665 -14.557 1.00 96.56 73 GLY A O 1
ATOM 562 N N . CYS A 1 74 ? -0.358 -1.879 -12.347 1.00 97.88 74 CYS A N 1
ATOM 563 C CA . CYS A 1 74 ? -0.436 -3.341 -12.326 1.00 97.88 74 CYS A CA 1
ATOM 564 C C . CYS A 1 74 ? -1.892 -3.820 -12.513 1.00 97.88 74 CYS A C 1
ATOM 566 O O . CYS A 1 74 ? -2.713 -3.640 -11.613 1.00 97.88 74 CYS A O 1
ATOM 568 N N . PRO A 1 75 ? -2.234 -4.527 -13.612 1.00 97.00 75 PRO A N 1
ATOM 569 C CA . PRO A 1 75 ? -3.618 -4.951 -13.865 1.00 97.00 75 PRO A CA 1
ATOM 570 C C . PRO A 1 75 ? -4.183 -5.926 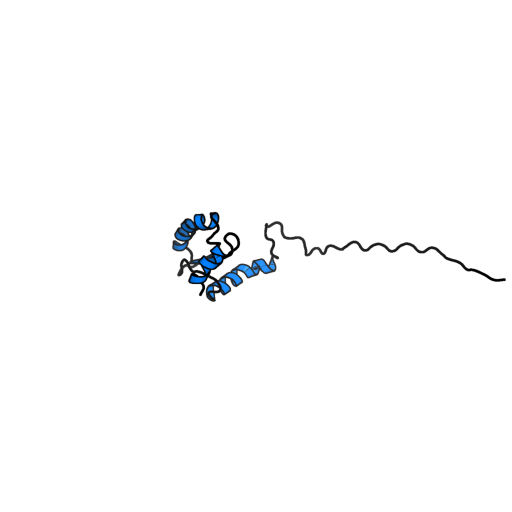-12.823 1.00 97.00 75 PRO A C 1
ATOM 572 O O . PRO A 1 75 ? -5.380 -5.929 -12.550 1.00 97.00 75 PRO A O 1
ATOM 575 N N . ASN A 1 76 ? -3.336 -6.776 -12.232 1.00 97.00 76 ASN A N 1
ATOM 576 C CA . ASN A 1 76 ? -3.751 -7.653 -11.129 1.00 97.00 76 ASN A CA 1
ATOM 577 C C . ASN A 1 76 ? -4.102 -6.844 -9.875 1.00 97.00 76 ASN A C 1
ATOM 579 O O . ASN A 1 76 ? -5.046 -7.183 -9.170 1.00 97.00 76 ASN A O 1
ATOM 583 N N . CYS A 1 77 ? -3.346 -5.781 -9.623 1.00 97.19 77 CYS A N 1
ATOM 584 C CA . CYS A 1 77 ? -3.494 -4.926 -8.462 1.00 97.19 77 CYS A CA 1
ATOM 585 C C . CYS A 1 77 ? -4.775 -4.088 -8.582 1.00 97.19 77 CYS A C 1
ATOM 587 O O . CYS A 1 77 ? -5.574 -4.080 -7.655 1.00 97.19 77 CYS A O 1
ATOM 589 N N . GLN A 1 78 ? -5.048 -3.536 -9.770 1.00 96.12 78 GLN A N 1
ATOM 590 C CA . GLN A 1 78 ? -6.317 -2.869 -10.096 1.00 96.12 78 GLN A CA 1
ATOM 591 C C . GLN A 1 78 ? -7.528 -3.799 -9.918 1.00 96.12 78 GLN A C 1
ATOM 593 O O . GLN A 1 78 ? -8.541 -3.419 -9.343 1.00 96.12 78 GLN A O 1
ATOM 598 N N . ARG A 1 79 ? -7.427 -5.060 -10.363 1.00 96.75 79 ARG A N 1
ATOM 599 C CA . ARG A 1 79 ? -8.501 -6.049 -10.153 1.00 96.75 79 ARG A CA 1
ATOM 600 C C . ARG A 1 79 ? -8.750 -6.360 -8.677 1.00 96.75 79 ARG A C 1
ATOM 602 O O . ARG A 1 79 ? -9.878 -6.685 -8.318 1.00 96.75 79 ARG A O 1
ATOM 609 N N . LEU A 1 80 ? -7.719 -6.275 -7.838 1.00 96.00 80 LEU A N 1
ATOM 610 C CA . LEU A 1 80 ? -7.827 -6.508 -6.399 1.00 96.00 80 LEU A CA 1
ATOM 611 C C . LEU A 1 80 ? -8.528 -5.347 -5.668 1.00 96.00 80 LEU A C 1
ATOM 613 O O . LEU A 1 80 ? -9.074 -5.570 -4.589 1.00 96.00 80 LEU A O 1
ATOM 617 N N . GLU A 1 81 ? -8.572 -4.140 -6.244 1.00 93.25 81 GLU A N 1
ATOM 618 C CA . GLU A 1 81 ? -9.114 -2.938 -5.586 1.00 93.25 81 GLU A CA 1
ATOM 619 C C . GLU A 1 81 ? -10.550 -3.125 -5.088 1.00 93.25 81 GLU A C 1
ATOM 621 O O . GLU A 1 81 ? -10.855 -2.766 -3.953 1.00 93.25 81 GLU A O 1
ATOM 626 N N . SER A 1 82 ? -11.417 -3.777 -5.871 1.00 95.00 82 SER A N 1
ATOM 627 C CA . SER A 1 82 ? -12.792 -4.055 -5.435 1.00 95.00 82 SER A CA 1
ATOM 628 C C . SER A 1 82 ? -12.840 -4.928 -4.180 1.00 95.00 82 SER A C 1
ATOM 630 O O . SER A 1 82 ? -13.688 -4.708 -3.320 1.00 95.00 82 SER A O 1
ATOM 632 N N . SER A 1 83 ? -11.949 -5.915 -4.059 1.00 96.50 83 SER A N 1
ATOM 633 C CA . SER A 1 83 ? -11.883 -6.762 -2.868 1.00 96.50 83 SER A CA 1
ATOM 634 C C . SER A 1 83 ? -11.321 -6.000 -1.672 1.00 96.50 83 SER A C 1
ATOM 636 O O . SER A 1 83 ? -11.801 -6.195 -0.560 1.00 96.50 83 SER A O 1
ATOM 638 N N . LEU A 1 84 ? -10.348 -5.106 -1.885 1.00 96.50 84 LEU A N 1
ATOM 639 C CA . LEU A 1 84 ? -9.841 -4.228 -0.825 1.00 96.50 84 LEU A CA 1
ATOM 640 C C . LEU A 1 84 ? -10.933 -3.296 -0.303 1.00 96.50 84 LEU A C 1
ATOM 642 O O . LEU A 1 84 ? -11.041 -3.138 0.907 1.00 96.50 84 LEU A O 1
ATOM 646 N N . ASN A 1 85 ? -11.777 -2.766 -1.192 1.00 95.62 85 ASN A N 1
ATOM 647 C CA . ASN A 1 85 ? -12.922 -1.939 -0.817 1.00 95.62 85 ASN A CA 1
ATOM 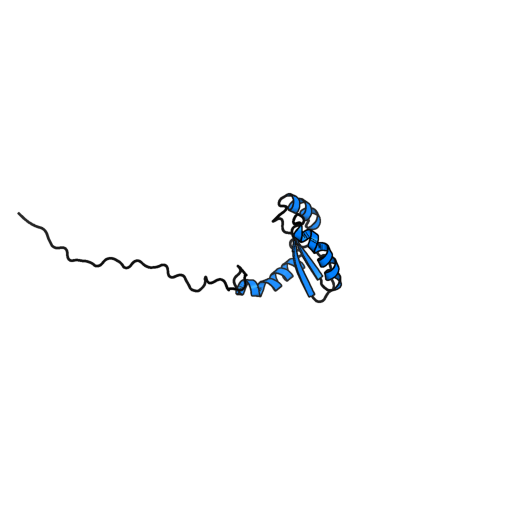648 C C . ASN A 1 85 ? -13.976 -2.711 -0.000 1.00 95.62 85 ASN A C 1
ATOM 650 O O . ASN A 1 85 ? -14.610 -2.158 0.888 1.00 95.62 85 ASN A O 1
ATOM 654 N N . THR A 1 86 ? -14.181 -4.002 -0.262 1.00 96.69 86 THR A N 1
ATOM 655 C CA . THR A 1 86 ? -15.038 -4.825 0.610 1.00 96.69 86 THR A CA 1
ATOM 656 C C . THR A 1 86 ? -14.359 -5.117 1.949 1.00 96.69 86 THR A C 1
ATOM 658 O O . THR A 1 86 ? -14.997 -5.115 2.997 1.00 96.69 86 THR A O 1
ATOM 661 N N . LEU A 1 87 ? -13.047 -5.366 1.947 1.00 96.75 87 LEU A N 1
ATOM 662 C CA . LEU A 1 87 ? -12.300 -5.634 3.177 1.00 96.75 87 LEU A CA 1
ATOM 663 C C . LEU A 1 87 ? -12.172 -4.397 4.072 1.00 96.75 87 LEU A C 1
ATOM 665 O O . LEU A 1 87 ? -12.052 -4.562 5.288 1.00 96.75 87 LEU A O 1
ATOM 669 N N . SER A 1 88 ? -12.242 -3.186 3.515 1.00 97.06 88 SER A N 1
ATOM 670 C CA . SER A 1 88 ? -12.235 -1.954 4.306 1.00 97.06 88 SER A CA 1
ATOM 671 C C . SER A 1 88 ? -13.419 -1.820 5.256 1.00 97.06 88 SER A C 1
ATOM 673 O O . SER A 1 88 ? -13.309 -1.055 6.201 1.00 97.06 88 SER A O 1
ATOM 675 N N . ASP A 1 89 ? -14.495 -2.593 5.085 1.00 96.88 89 ASP A N 1
ATOM 676 C CA . ASP A 1 89 ? -15.611 -2.611 6.039 1.00 96.88 89 ASP A CA 1
ATOM 677 C C . ASP A 1 89 ? -15.240 -3.302 7.368 1.00 96.88 89 ASP A C 1
ATOM 679 O O . ASP A 1 89 ? -15.894 -3.103 8.393 1.00 96.88 89 ASP A O 1
ATOM 683 N N . ALA A 1 90 ? -14.193 -4.135 7.370 1.00 97.31 90 ALA A N 1
ATOM 684 C CA . ALA A 1 90 ? -13.799 -4.961 8.516 1.00 97.31 90 ALA A CA 1
ATOM 685 C C . ALA A 1 90 ? -12.350 -4.741 8.989 1.00 97.31 90 ALA A C 1
ATOM 687 O O . ALA A 1 90 ? -11.990 -5.174 10.091 1.00 97.31 90 ALA A O 1
ATOM 688 N N . PHE A 1 91 ? -11.513 -4.100 8.175 1.00 98.06 91 PHE A N 1
ATOM 689 C CA . PHE A 1 91 ? -10.089 -3.886 8.426 1.00 98.06 91 PHE A CA 1
ATOM 690 C C . PHE A 1 91 ? -9.690 -2.462 8.052 1.00 98.06 91 PHE A C 1
ATOM 692 O O . PHE A 1 91 ? -10.222 -1.899 7.102 1.00 98.06 91 PHE A O 1
ATOM 699 N N . ASN A 1 92 ? -8.682 -1.914 8.731 1.00 97.69 92 ASN A N 1
ATOM 700 C CA . ASN A 1 92 ? -7.969 -0.748 8.216 1.00 97.69 92 ASN A CA 1
ATOM 701 C C . ASN A 1 92 ? -7.155 -1.216 7.012 1.00 97.69 92 ASN A C 1
ATOM 703 O O . ASN A 1 92 ? -6.312 -2.103 7.157 1.00 97.69 92 ASN A O 1
ATOM 707 N N . VAL A 1 93 ? -7.386 -0.652 5.837 1.00 97.88 93 VAL A N 1
ATOM 708 C CA . VAL A 1 93 ? -6.585 -0.953 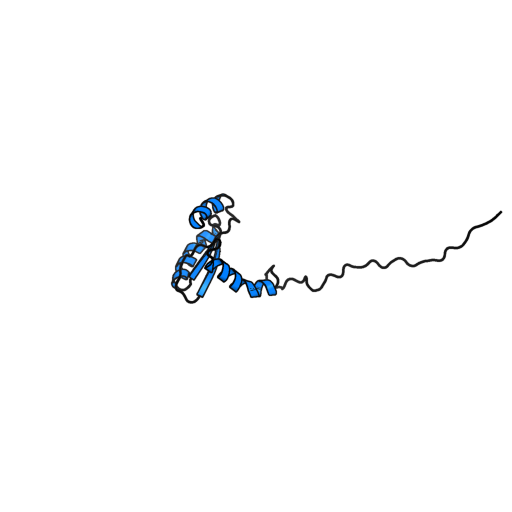4.653 1.00 97.88 93 VAL A CA 1
ATOM 709 C C . VAL A 1 93 ? -5.603 0.190 4.450 1.00 97.88 93 VAL A C 1
ATOM 711 O O . VAL A 1 93 ? -6.007 1.338 4.274 1.00 97.88 93 VAL A O 1
ATOM 714 N N . VAL A 1 94 ? -4.310 -0.128 4.483 1.00 97.50 94 VAL A N 1
ATOM 715 C CA . VAL A 1 94 ? -3.230 0.834 4.236 1.00 97.50 94 VAL A CA 1
ATOM 716 C C . VAL A 1 94 ? -2.430 0.363 3.033 1.00 97.50 94 VAL A C 1
ATOM 718 O O . VAL A 1 94 ? -1.844 -0.725 3.039 1.00 97.50 94 VAL A O 1
ATOM 721 N N . VAL A 1 95 ? -2.403 1.192 1.996 1.00 96.81 95 VAL A N 1
ATOM 722 C CA . VAL A 1 95 ? -1.712 0.908 0.743 1.00 96.81 95 VAL A CA 1
ATOM 723 C C . VAL A 1 95 ? -0.342 1.579 0.756 1.00 96.81 95 VAL A C 1
ATOM 725 O O . VAL A 1 95 ? -0.243 2.781 0.972 1.00 96.81 95 VAL A O 1
ATOM 728 N N . PHE A 1 96 ? 0.703 0.802 0.492 1.00 96.81 96 PHE A N 1
ATOM 729 C CA . PHE A 1 96 ? 2.055 1.243 0.165 1.00 96.81 96 PHE A CA 1
ATOM 730 C C . PHE A 1 96 ? 2.206 1.224 -1.359 1.00 96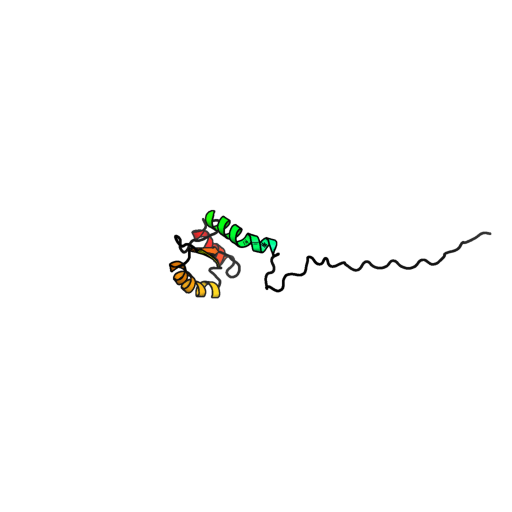.81 96 PHE A C 1
ATOM 732 O O . PHE A 1 96 ? 2.355 0.142 -1.945 1.00 96.81 96 PHE A O 1
ATOM 739 N N . PRO A 1 97 ? 2.140 2.379 -2.038 1.00 95.88 97 PRO A N 1
ATOM 740 C CA . PRO A 1 97 ? 2.255 2.399 -3.480 1.00 95.88 97 PRO A CA 1
ATOM 741 C C . PRO A 1 97 ? 3.675 2.027 -3.921 1.00 95.88 97 PRO A C 1
ATOM 743 O O . PRO A 1 97 ? 4.658 2.523 -3.370 1.00 95.88 97 PRO A O 1
ATOM 746 N N . VAL A 1 98 ? 3.794 1.164 -4.931 1.00 96.00 98 VAL A N 1
ATOM 747 C CA . VAL A 1 98 ? 5.085 0.739 -5.496 1.00 96.00 98 VAL A CA 1
ATOM 748 C C . VAL A 1 98 ? 5.081 0.899 -7.020 1.00 96.00 98 VAL A C 1
ATOM 750 O O . VAL A 1 98 ? 4.122 0.483 -7.653 1.00 96.00 98 VAL A O 1
ATOM 753 N N . PRO A 1 99 ? 6.119 1.472 -7.653 1.00 95.69 99 PRO A N 1
ATOM 754 C CA . PRO A 1 99 ? 6.154 1.673 -9.107 1.00 95.69 99 PRO A CA 1
ATOM 755 C C . PRO A 1 99 ? 6.957 0.576 -9.838 1.00 95.69 99 PRO A C 1
ATOM 757 O O . PRO A 1 99 ? 7.883 0.868 -10.594 1.00 95.69 99 PRO A O 1
ATOM 760 N N . VAL A 1 100 ? 6.651 -0.700 -9.589 1.00 95.94 100 VAL A N 1
ATOM 761 C CA . VAL A 1 100 ? 7.405 -1.846 -10.144 1.00 95.94 100 VAL A CA 1
ATOM 762 C C . VAL A 1 100 ? 7.004 -2.175 -11.590 1.00 95.94 100 VAL A C 1
ATOM 764 O O . VAL A 1 100 ? 7.855 -2.483 -12.422 1.00 95.94 100 VAL A O 1
ATOM 767 N N . ILE A 1 101 ? 5.709 -2.120 -11.897 1.00 95.94 101 ILE A N 1
ATOM 768 C CA . ILE A 1 101 ? 5.102 -2.499 -13.176 1.00 95.94 101 ILE A CA 1
ATOM 769 C C . ILE A 1 101 ? 4.913 -1.283 -14.082 1.00 95.94 101 ILE A C 1
ATOM 771 O O . ILE A 1 101 ? 5.391 -1.288 -15.217 1.00 95.94 101 ILE A O 1
ATOM 775 N N . GLY A 1 102 ? 4.224 -0.241 -13.609 1.00 91.94 102 GLY A N 1
ATOM 776 C CA . GLY A 1 102 ? 3.906 0.929 -14.438 1.00 91.94 102 GLY A CA 1
ATOM 777 C C . GLY A 1 102 ? 4.995 2.007 -14.451 1.00 91.94 102 GLY A C 1
ATOM 778 O O . GLY A 1 102 ? 4.884 2.969 -15.215 1.00 91.94 102 GLY A O 1
ATOM 779 N N . LYS A 1 103 ? 6.061 1.827 -13.657 1.00 95.94 103 LYS A N 1
ATOM 780 C CA . LYS A 1 103 ? 7.275 2.660 -13.636 1.00 95.94 103 LYS A CA 1
ATOM 781 C C . LYS A 1 103 ? 6.951 4.155 -13.507 1.00 95.94 103 LYS A C 1
ATOM 783 O O . LYS A 1 103 ? 6.273 4.556 -12.565 1.00 95.94 103 LYS A O 1
ATOM 788 N N . GLU A 1 104 ? 7.391 4.987 -14.449 1.00 96.94 104 GLU A N 1
ATOM 789 C CA . GLU A 1 104 ? 7.231 6.442 -14.422 1.00 96.94 104 GLU A CA 1
ATOM 790 C C . GLU A 1 104 ? 5.758 6.864 -14.425 1.00 96.94 104 GLU A C 1
ATOM 792 O O . GLU A 1 104 ? 5.398 7.840 -13.770 1.00 96.94 104 GLU A O 1
ATOM 797 N N . LYS A 1 105 ? 4.884 6.106 -15.103 1.00 95.88 105 LYS A N 1
ATOM 798 C CA . LYS A 1 105 ? 3.437 6.371 -15.077 1.00 95.88 105 LYS A CA 1
ATOM 799 C C . LYS A 1 105 ? 2.854 6.120 -13.691 1.00 95.88 105 LYS A C 1
ATOM 801 O O . LYS A 1 105 ? 2.011 6.892 -13.244 1.00 95.88 105 LYS A O 1
ATOM 806 N N . SER A 1 106 ? 3.321 5.079 -13.004 1.00 96.50 106 SER A N 1
ATOM 807 C CA . SER A 1 106 ? 2.905 4.801 -11.630 1.00 96.50 106 SER A CA 1
ATOM 808 C C . SER A 1 106 ? 3.404 5.869 -10.677 1.00 96.50 106 SER A C 1
ATOM 810 O O . SER A 1 106 ? 2.623 6.344 -9.867 1.00 96.50 106 SER A O 1
ATOM 812 N N . ILE A 1 107 ? 4.656 6.318 -10.816 1.00 95.19 107 ILE A N 1
ATOM 813 C CA . ILE A 1 107 ? 5.178 7.445 -10.029 1.00 95.19 107 ILE A CA 1
ATOM 814 C C . ILE A 1 107 ? 4.288 8.674 -10.223 1.00 95.19 107 ILE A C 1
ATOM 816 O O . ILE A 1 107 ? 3.797 9.219 -9.241 1.00 95.19 107 ILE A O 1
ATOM 820 N N . ALA A 1 108 ? 4.004 9.055 -11.472 1.00 94.88 108 ALA A N 1
ATOM 821 C CA . ALA A 1 108 ? 3.156 10.207 -11.773 1.00 94.88 108 ALA A CA 1
ATOM 822 C C . ALA A 1 108 ? 1.734 10.081 -11.194 1.00 94.88 108 ALA A C 1
ATOM 824 O O . ALA A 1 108 ? 1.160 11.083 -10.777 1.00 94.88 108 ALA A O 1
ATOM 825 N N . ALA A 1 109 ? 1.176 8.868 -11.141 1.00 93.50 109 ALA A N 1
ATOM 826 C CA . ALA A 1 109 ? -0.127 8.606 -10.529 1.00 93.50 109 ALA A CA 1
ATOM 827 C C . ALA A 1 109 ? -0.090 8.629 -8.989 1.00 93.50 109 ALA A C 1
ATOM 829 O O . ALA A 1 109 ? -1.076 8.991 -8.355 1.00 93.50 109 ALA A O 1
ATOM 830 N N . ILE A 1 110 ? 1.038 8.245 -8.387 1.00 93.50 110 ILE A N 1
ATOM 831 C CA . ILE A 1 110 ? 1.230 8.154 -6.935 1.00 93.50 110 ILE A CA 1
ATOM 832 C C . ILE A 1 110 ? 1.576 9.519 -6.324 1.00 93.50 110 ILE A C 1
ATOM 834 O O . ILE A 1 110 ? 1.106 9.838 -5.236 1.00 93.50 110 ILE A O 1
ATOM 838 N N . THR A 1 111 ? 2.400 10.333 -6.990 1.00 92.44 111 THR A N 1
ATOM 839 C CA . THR A 1 111 ? 2.895 11.609 -6.444 1.00 92.44 111 THR A CA 1
ATOM 840 C C . THR A 1 111 ? 1.789 12.513 -5.876 1.00 92.44 111 THR A C 1
ATOM 842 O O . THR A 1 111 ? 1.969 12.987 -4.757 1.00 92.44 111 THR A O 1
ATOM 845 N N . PRO A 1 112 ? 0.634 12.718 -6.541 1.00 91.19 112 PRO A N 1
ATOM 846 C CA . PRO A 1 112 ? -0.406 13.622 -6.042 1.00 91.19 112 PRO A CA 1
ATOM 847 C C . PRO A 1 112 ? -1.073 13.194 -4.729 1.00 91.19 112 PRO A C 1
ATOM 849 O O . PRO A 1 112 ? -1.733 14.016 -4.107 1.00 91.19 112 PRO A O 1
ATOM 852 N N . VAL A 1 113 ? -0.960 11.922 -4.333 1.00 87.19 113 VAL A N 1
ATOM 853 C CA . VAL A 1 113 ? -1.568 11.400 -3.095 1.00 87.19 113 VAL A CA 1
ATOM 854 C C . VAL A 1 113 ? -0.560 11.237 -1.957 1.00 87.19 113 VAL A C 1
ATOM 856 O O . VAL A 1 113 ? -0.955 10.915 -0.841 1.00 87.19 113 VAL A O 1
ATOM 859 N N . LEU A 1 114 ? 0.735 11.443 -2.228 1.00 85.06 114 LEU A N 1
ATOM 860 C CA . LEU A 1 114 ? 1.818 11.319 -1.245 1.00 85.06 114 LEU A CA 1
ATOM 861 C C . LEU A 1 114 ? 2.517 12.651 -0.912 1.00 85.06 114 LEU A C 1
ATOM 863 O O . LEU A 1 114 ? 3.399 12.658 -0.052 1.00 85.06 114 LEU A O 1
ATOM 867 N N . CYS A 1 115 ? 2.187 13.741 -1.607 1.00 66.19 115 CYS A N 1
ATOM 868 C CA . CYS A 1 115 ? 2.758 15.082 -1.433 1.00 66.19 115 CYS A CA 1
ATOM 869 C C . CYS A 1 115 ? 1.695 16.061 -0.936 1.00 66.19 115 CYS A C 1
ATOM 871 O O . CYS A 1 115 ? 2.079 16.974 -0.172 1.00 66.19 115 CYS A O 1
#

Radius of gyration: 27.97 Å; chains: 1; bounding box: 101×49×30 Å

Sequence (115 aa):
PKPDLAKRSAPAPIASEPRQSAADVAPDDGWTLPREVRATLPQKLHNAAERKLFTVDYSSGHARTLYVFSDPGCPNCQRLESSLNTLSDAFNVVVFPVPVIGKEKSIAAITPVLC

Foldseek 3Di:
DDDDDDDDDDDDDDDDDPPPDPPPPDDPPPDPDDPVVVVCVVVVQVVCVVVLPQKDKPADDAPAEDEEEAQPQDPVRVVCVVVVNVCRVHHTYMYRYDNPRVNPVSVVVSVVRSD